Protein AF-A0A367ZSX1-F1 (afdb_monomer)

pLDDT: mean 74.88, std 13.69, range [46.47, 92.81]

Solvent-accessible surface area (backbone atoms only — not comparable to full-atom values): 6037 Å² total; per-residue (Å²): 112,73,67,60,54,55,50,51,52,52,49,53,61,48,57,70,36,46,69,49,28,31,53,50,8,48,51,32,29,52,53,10,50,54,32,51,70,37,94,88,35,57,48,70,57,10,51,50,32,27,53,54,8,48,51,32,28,52,56,16,47,50,55,55,55,54,59,74,64,69,63,80,76,79,75,78,74,78,76,72,79,75,75,76,81,75,80,78,75,80,80,79,80,76,77,77,78,86,83,81,79,135

Radius of gyration: 36.66 Å; Cα contacts (8 Å, |Δi|>4): 70; chains: 1; bounding box: 66×43×114 Å

Mean predicted aligned error: 16.74 Å

Nearest PDB structures (foldseek):
  7a0g-assembly1_FFF  TM=3.561E-01  e=2.805E+00  Serratia marcescens
  5n9j-assembly1_Z  TM=4.324E-01  e=9.461E+00  Schizosaccharomyces pombe

Structure (mmCIF, N/CA/C/O backbone):
data_AF-A0A367ZSX1-F1
#
_entry.id   AF-A0A367ZSX1-F1
#
loop_
_atom_site.group_PDB
_atom_site.id
_atom_site.type_symbol
_atom_site.label_atom_id
_atom_site.label_alt_id
_atom_site.label_comp_id
_atom_site.label_asym_id
_atom_site.label_entity_id
_atom_site.label_seq_id
_atom_site.pdbx_PDB_ins_code
_atom_site.Cartn_x
_atom_site.Cartn_y
_atom_site.Cartn_z
_atom_site.occupancy
_atom_site.B_iso_or_equiv
_atom_site.auth_seq_id
_atom_site.auth_comp_id
_atom_site.auth_asym_id
_atom_site.auth_atom_id
_atom_site.pdbx_PDB_model_num
ATOM 1 N N . MET A 1 1 ? 4.590 -25.511 10.475 1.00 60.47 1 MET A N 1
ATOM 2 C CA . MET A 1 1 ? 5.577 -24.431 10.219 1.00 60.47 1 MET A CA 1
ATOM 3 C C . MET A 1 1 ? 5.832 -24.165 8.728 1.00 60.47 1 MET A C 1
ATOM 5 O O . MET A 1 1 ? 5.898 -23.003 8.356 1.00 60.47 1 MET A O 1
ATOM 9 N N . VAL A 1 2 ? 5.898 -25.183 7.854 1.00 64.38 2 VAL A N 1
ATOM 10 C CA . VAL A 1 2 ? 6.202 -25.020 6.407 1.00 64.38 2 VAL A CA 1
ATOM 11 C C . VAL A 1 2 ? 5.203 -24.129 5.638 1.00 64.38 2 VAL A C 1
ATOM 13 O O . VAL A 1 2 ? 5.606 -23.373 4.760 1.00 64.38 2 VAL A O 1
ATOM 16 N N . 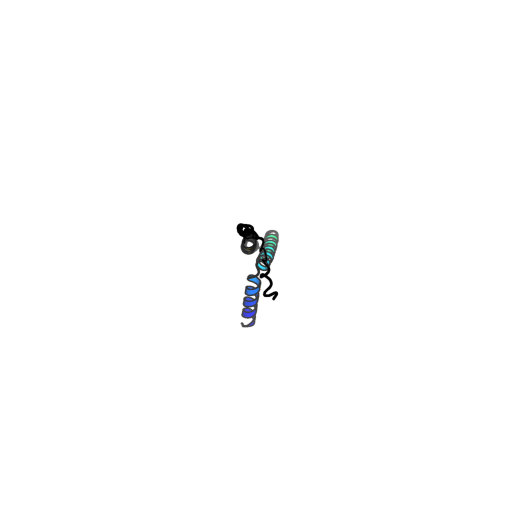HIS A 1 3 ? 3.911 -24.155 5.986 1.00 67.69 3 HIS A N 1
ATOM 17 C CA . HIS A 1 3 ? 2.885 -23.344 5.307 1.00 67.69 3 HIS A CA 1
ATOM 18 C C . HIS A 1 3 ? 2.973 -21.843 5.617 1.00 67.69 3 HIS A C 1
ATOM 20 O O . HIS A 1 3 ? 2.740 -21.025 4.733 1.00 67.69 3 HIS A O 1
ATOM 26 N N . LEU A 1 4 ? 3.359 -21.475 6.844 1.00 76.94 4 LEU A N 1
ATOM 27 C CA . LEU A 1 4 ? 3.547 -20.070 7.213 1.00 76.94 4 LEU A CA 1
ATOM 28 C C . LEU A 1 4 ? 4.725 -19.472 6.435 1.00 76.94 4 LEU A C 1
ATOM 30 O O . LEU A 1 4 ? 4.635 -18.362 5.927 1.00 76.94 4 LEU A O 1
ATOM 34 N N . ASN A 1 5 ? 5.794 -20.254 6.266 1.00 79.75 5 ASN A N 1
ATOM 35 C CA . ASN A 1 5 ? 6.975 -19.828 5.524 1.00 79.75 5 ASN A CA 1
ATOM 36 C C . ASN A 1 5 ? 6.656 -19.570 4.039 1.00 79.75 5 ASN A C 1
ATOM 38 O O . ASN A 1 5 ? 7.052 -18.556 3.477 1.00 79.75 5 ASN A O 1
ATOM 42 N N . GLN A 1 6 ? 5.856 -20.443 3.418 1.00 78.25 6 GLN A N 1
ATOM 43 C CA . GLN A 1 6 ? 5.366 -20.256 2.045 1.00 78.25 6 GLN A CA 1
ATOM 44 C C . GLN A 1 6 ? 4.507 -18.991 1.890 1.00 78.25 6 GLN A C 1
ATOM 46 O O . GLN A 1 6 ? 4.613 -18.294 0.880 1.00 78.25 6 GLN A O 1
ATOM 51 N N . LEU A 1 7 ? 3.670 -18.682 2.886 1.00 81.31 7 LEU A N 1
ATOM 52 C CA . LEU A 1 7 ? 2.833 -17.483 2.880 1.00 81.31 7 LEU A CA 1
ATOM 53 C C . LEU A 1 7 ? 3.679 -16.210 2.988 1.00 81.31 7 LEU A C 1
ATOM 55 O O . LEU A 1 7 ? 3.445 -15.265 2.240 1.00 81.31 7 LEU A O 1
ATOM 59 N N . VAL A 1 8 ? 4.687 -16.210 3.866 1.00 80.19 8 VAL A N 1
ATOM 60 C CA . VAL A 1 8 ? 5.615 -15.082 4.039 1.00 80.19 8 VAL A CA 1
ATOM 61 C C . VAL A 1 8 ? 6.406 -14.828 2.757 1.00 80.19 8 VAL A C 1
ATOM 63 O O . VAL A 1 8 ? 6.469 -13.686 2.316 1.00 80.19 8 VAL A O 1
ATOM 66 N N . ILE A 1 9 ? 6.931 -15.874 2.110 1.00 81.88 9 ILE A N 1
ATOM 67 C CA . ILE A 1 9 ? 7.682 -15.743 0.848 1.00 81.88 9 ILE A CA 1
ATOM 68 C C . ILE A 1 9 ? 6.791 -15.172 -0.263 1.00 81.88 9 ILE A C 1
ATOM 70 O O . ILE A 1 9 ? 7.181 -14.226 -0.946 1.00 81.88 9 ILE A O 1
ATOM 74 N N . LYS A 1 10 ? 5.567 -15.697 -0.424 1.00 81.62 10 LYS A N 1
ATOM 75 C CA . LYS A 1 10 ? 4.610 -15.162 -1.406 1.00 81.62 10 LYS A CA 1
ATOM 76 C C . LYS A 1 10 ? 4.242 -13.714 -1.098 1.00 81.62 10 LYS A C 1
ATOM 78 O O . LYS A 1 10 ? 4.202 -12.894 -2.008 1.00 81.62 10 LYS A O 1
ATOM 83 N N . PHE A 1 11 ? 4.013 -13.388 0.173 1.00 81.62 11 PHE A N 1
ATOM 84 C CA . PHE A 1 11 ? 3.722 -12.024 0.599 1.00 81.62 11 PHE A CA 1
ATOM 85 C C . PHE A 1 11 ? 4.880 -11.074 0.280 1.00 81.62 11 PHE A C 1
ATOM 87 O O . PHE A 1 11 ? 4.638 -9.994 -0.245 1.00 81.62 11 PHE A O 1
ATOM 94 N N . GLN A 1 12 ? 6.126 -11.490 0.513 1.00 81.19 12 GLN A N 1
ATOM 95 C CA . GLN A 1 12 ? 7.319 -10.717 0.157 1.00 81.19 12 GLN A CA 1
ATOM 96 C C . GLN A 1 12 ? 7.405 -10.464 -1.354 1.00 81.19 12 GLN A C 1
ATOM 98 O O . GLN A 1 12 ? 7.719 -9.354 -1.776 1.00 81.19 12 GLN A O 1
ATOM 103 N N . MET A 1 13 ? 7.056 -11.467 -2.163 1.00 81.75 13 MET A N 1
ATOM 104 C CA . MET A 1 13 ? 7.037 -11.354 -3.622 1.00 81.75 13 MET A CA 1
ATOM 105 C C . MET A 1 13 ? 5.985 -10.344 -4.108 1.00 81.75 13 MET A C 1
ATOM 107 O O . MET A 1 13 ? 6.279 -9.516 -4.967 1.00 81.75 13 MET A O 1
ATOM 111 N N . TYR A 1 14 ? 4.778 -10.354 -3.528 1.00 78.75 14 TYR A N 1
ATOM 112 C CA . TYR A 1 14 ? 3.756 -9.337 -3.815 1.00 78.75 14 TYR A CA 1
ATOM 113 C C . TYR A 1 14 ? 4.127 -7.962 -3.260 1.00 78.75 14 TYR A C 1
ATOM 115 O O . TYR A 1 14 ? 3.817 -6.946 -3.883 1.00 78.75 14 TYR A O 1
ATOM 123 N N . TRP A 1 15 ? 4.821 -7.918 -2.120 1.00 78.81 15 TRP A N 1
ATOM 124 C CA . TRP A 1 15 ? 5.289 -6.678 -1.518 1.00 78.81 15 TRP A CA 1
ATOM 125 C C . TRP A 1 15 ? 6.252 -5.928 -2.429 1.00 78.81 15 TRP A C 1
ATOM 127 O O . TRP A 1 15 ? 6.311 -4.711 -2.336 1.00 78.81 15 TRP A O 1
ATOM 137 N N . ASP A 1 16 ? 7.000 -6.594 -3.309 1.00 78.75 16 ASP A N 1
ATOM 138 C CA . ASP A 1 16 ? 7.928 -5.910 -4.218 1.00 78.75 16 ASP A CA 1
ATOM 139 C C . ASP A 1 16 ? 7.235 -5.123 -5.340 1.00 78.75 16 ASP A C 1
ATOM 141 O O . ASP A 1 16 ? 7.826 -4.243 -5.964 1.00 78.75 16 ASP A O 1
ATOM 145 N N . ILE A 1 17 ? 5.945 -5.376 -5.567 1.00 81.31 17 ILE A N 1
ATOM 146 C CA . ILE A 1 17 ? 5.166 -4.671 -6.579 1.00 81.31 17 ILE A CA 1
ATOM 147 C C . ILE A 1 17 ? 4.725 -3.313 -6.005 1.00 81.31 17 ILE A C 1
ATOM 149 O O . ILE A 1 17 ? 3.925 -3.272 -5.064 1.00 81.31 17 ILE A O 1
ATOM 153 N N . PRO A 1 18 ? 5.158 -2.174 -6.580 1.00 76.06 18 PRO A N 1
ATOM 154 C CA . PRO A 1 18 ? 4.841 -0.856 -6.030 1.00 76.06 18 PRO A CA 1
ATOM 155 C C . PRO A 1 18 ? 3.329 -0.585 -5.982 1.00 76.06 18 PRO A C 1
ATOM 157 O O . PRO A 1 18 ? 2.832 -0.032 -5.003 1.00 76.06 18 PRO A O 1
ATOM 160 N N . GLY A 1 19 ? 2.571 -1.058 -6.980 1.00 80.81 19 GLY A N 1
ATOM 161 C CA . GLY A 1 19 ? 1.106 -0.955 -6.992 1.00 80.81 19 GLY A CA 1
ATOM 162 C C . GLY A 1 19 ? 0.422 -1.718 -5.850 1.00 80.81 19 GLY A C 1
ATOM 163 O O . GLY A 1 19 ? -0.577 -1.245 -5.312 1.00 80.81 19 GLY A O 1
ATOM 164 N N . PHE A 1 20 ? 0.986 -2.851 -5.420 1.00 84.81 20 PHE A N 1
ATOM 165 C CA . PHE A 1 20 ? 0.464 -3.610 -4.282 1.00 84.81 20 PHE A CA 1
ATOM 166 C C . PHE A 1 20 ? 0.673 -2.853 -2.965 1.00 84.81 20 PHE A C 1
ATOM 168 O O . PHE A 1 20 ? -0.256 -2.767 -2.163 1.00 84.81 20 PHE A O 1
ATOM 175 N N . ARG A 1 21 ? 1.845 -2.226 -2.768 1.00 84.81 21 ARG A N 1
ATOM 176 C CA . ARG A 1 21 ? 2.123 -1.380 -1.587 1.00 84.81 21 ARG A CA 1
ATOM 177 C C . ARG A 1 21 ? 1.151 -0.206 -1.485 1.00 84.81 21 ARG A C 1
ATOM 179 O O . ARG A 1 21 ? 0.636 0.062 -0.404 1.00 84.81 21 ARG A O 1
ATOM 186 N N . VAL A 1 22 ? 0.866 0.460 -2.607 1.00 86.50 22 VAL A N 1
ATOM 187 C CA . VAL A 1 22 ? -0.098 1.572 -2.651 1.00 86.50 22 VAL A CA 1
ATOM 188 C C . VAL A 1 22 ? -1.514 1.088 -2.342 1.00 86.50 22 VAL A C 1
ATOM 190 O O . VAL A 1 22 ? -2.188 1.692 -1.511 1.00 86.50 22 VAL A O 1
ATOM 193 N N . GLY A 1 23 ? -1.954 -0.015 -2.957 1.00 88.19 23 GLY A N 1
ATOM 194 C CA . GLY A 1 23 ? -3.280 -0.585 -2.706 1.00 88.19 23 GLY A CA 1
ATOM 195 C C . GLY A 1 23 ? -3.469 -1.027 -1.253 1.00 88.19 23 GLY A C 1
ATOM 196 O O . GLY A 1 23 ? -4.486 -0.714 -0.635 1.00 88.19 23 GLY A O 1
ATOM 197 N N . LEU A 1 24 ? -2.462 -1.687 -0.677 1.00 88.75 24 LEU A N 1
ATOM 198 C CA . LEU A 1 24 ? -2.474 -2.084 0.728 1.00 88.75 24 LEU A CA 1
ATOM 199 C C . LEU A 1 24 ? -2.442 -0.871 1.664 1.00 88.75 24 LEU A C 1
ATOM 201 O O . LEU A 1 24 ? -3.187 -0.838 2.641 1.00 88.75 24 LEU A O 1
ATOM 205 N N . GLY A 1 25 ? -1.611 0.128 1.360 1.00 90.12 25 GLY A N 1
ATOM 206 C CA . GLY A 1 25 ? -1.550 1.376 2.115 1.00 90.12 25 GLY A CA 1
ATOM 207 C C . GLY A 1 25 ? -2.902 2.081 2.151 1.00 90.12 25 GLY A C 1
ATOM 208 O O . GLY A 1 25 ? -3.364 2.454 3.226 1.00 90.12 25 GLY A O 1
ATOM 209 N N . LEU A 1 26 ? -3.579 2.176 1.002 1.00 92.69 26 LEU A N 1
ATOM 210 C CA . LEU A 1 26 ? -4.921 2.747 0.904 1.00 92.69 26 LEU A CA 1
ATOM 211 C C . LEU A 1 26 ? -5.939 1.949 1.728 1.00 92.69 26 LEU A C 1
ATOM 213 O O . LEU A 1 26 ? -6.675 2.540 2.512 1.00 92.69 26 LEU A O 1
ATOM 217 N N . ALA A 1 27 ? -5.942 0.618 1.608 1.00 92.25 27 ALA A N 1
ATOM 218 C CA . ALA A 1 27 ? -6.851 -0.242 2.363 1.00 92.25 27 ALA A CA 1
ATOM 219 C C . ALA A 1 27 ? -6.666 -0.084 3.882 1.00 92.25 27 ALA A C 1
ATOM 221 O O . ALA A 1 27 ? -7.644 0.092 4.610 1.00 92.25 27 ALA A O 1
ATOM 222 N N . LEU A 1 28 ? -5.419 -0.089 4.364 1.00 92.81 28 LEU A N 1
ATOM 223 C CA . LEU A 1 28 ? -5.103 0.111 5.781 1.00 92.81 28 LEU A CA 1
ATOM 224 C C . LEU A 1 28 ? -5.509 1.502 6.271 1.00 92.81 28 LEU A C 1
ATOM 226 O O . LEU A 1 28 ? -6.030 1.627 7.377 1.00 92.81 28 LEU A O 1
ATOM 230 N N . LEU A 1 29 ? -5.318 2.529 5.443 1.00 92.81 29 LEU A N 1
ATOM 231 C CA . LEU A 1 29 ? -5.714 3.895 5.764 1.00 92.81 29 LEU A CA 1
ATOM 232 C C . LEU A 1 29 ? -7.240 4.014 5.880 1.00 92.81 29 LEU A C 1
ATOM 234 O O . LEU A 1 29 ? -7.738 4.567 6.858 1.00 92.81 29 LEU A O 1
ATOM 238 N N . THR A 1 30 ? -7.991 3.431 4.941 1.00 92.50 30 THR A N 1
ATOM 239 C CA . THR A 1 30 ? -9.460 3.393 4.989 1.00 92.50 30 THR A CA 1
ATOM 240 C C . THR A 1 30 ? -9.960 2.650 6.225 1.00 92.50 30 THR A C 1
ATOM 242 O O . THR A 1 30 ? -10.815 3.170 6.940 1.00 92.50 30 THR A O 1
ATOM 245 N N . ILE A 1 31 ? -9.410 1.469 6.522 1.00 91.88 31 ILE A N 1
ATOM 246 C CA . ILE A 1 31 ? -9.794 0.688 7.708 1.00 91.88 31 ILE A CA 1
ATOM 247 C C . ILE A 1 31 ? -9.449 1.454 8.988 1.00 91.88 31 ILE A C 1
ATOM 249 O O . ILE A 1 31 ? -10.271 1.509 9.901 1.00 91.88 31 ILE A O 1
ATOM 253 N N . GLY A 1 32 ? -8.266 2.069 9.056 1.00 90.44 32 GLY A N 1
ATOM 254 C CA . GLY A 1 32 ? -7.836 2.881 10.192 1.00 90.44 32 GLY A CA 1
ATOM 255 C C . GLY A 1 32 ? -8.795 4.036 10.466 1.00 90.44 32 GLY A C 1
ATOM 256 O O . GLY A 1 32 ? -9.280 4.166 11.588 1.00 90.44 32 GLY A O 1
ATOM 257 N N . ILE A 1 33 ? -9.157 4.796 9.428 1.00 91.38 33 ILE A N 1
ATOM 258 C CA . ILE A 1 33 ? -10.123 5.900 9.517 1.00 91.38 33 ILE A CA 1
ATOM 259 C C . ILE A 1 33 ? -11.489 5.389 9.980 1.00 91.38 33 ILE A C 1
ATOM 261 O O . ILE A 1 33 ? -12.019 5.893 10.966 1.00 91.38 33 ILE A O 1
ATOM 265 N N . VAL A 1 34 ? -12.037 4.351 9.340 1.00 90.69 34 VAL A N 1
ATOM 266 C CA . VAL A 1 34 ? -13.329 3.760 9.739 1.00 90.69 34 VAL A CA 1
ATOM 267 C C . VAL A 1 34 ? -13.295 3.292 11.197 1.00 90.69 34 VAL A C 1
ATOM 269 O O . VAL A 1 34 ? -14.241 3.528 11.942 1.00 90.69 34 VAL A O 1
ATOM 272 N N . THR A 1 35 ? -12.183 2.699 11.636 1.00 90.06 35 THR A N 1
ATOM 273 C CA . THR A 1 35 ? -11.997 2.252 13.024 1.00 90.06 35 THR A CA 1
ATOM 274 C C . THR A 1 35 ? -11.973 3.420 14.011 1.00 90.06 35 THR A C 1
ATOM 276 O O . THR A 1 35 ? -12.465 3.268 15.124 1.00 90.06 35 THR A O 1
ATOM 279 N N . ILE A 1 36 ? -11.425 4.580 13.631 1.00 88.88 36 ILE A N 1
ATOM 280 C CA . ILE A 1 36 ? -11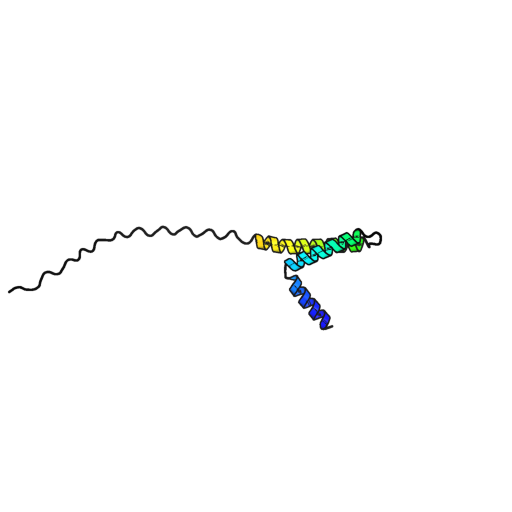.445 5.799 14.459 1.00 88.88 36 ILE A CA 1
ATOM 281 C C . ILE A 1 36 ? -12.863 6.382 14.549 1.00 88.88 36 ILE A C 1
ATOM 283 O O . ILE A 1 36 ? -13.235 6.905 15.596 1.00 88.88 36 ILE A O 1
ATOM 2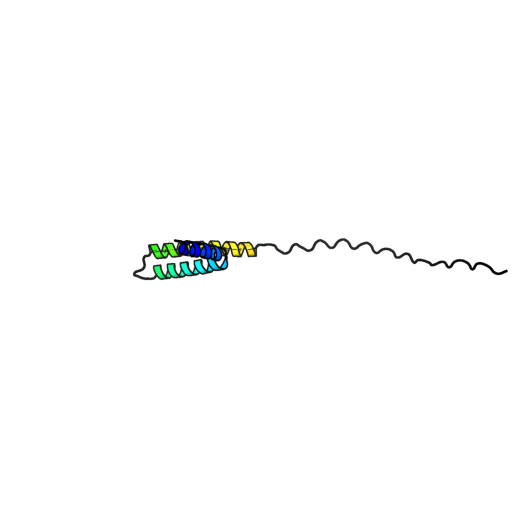87 N N . LEU A 1 37 ? -13.646 6.300 13.467 1.00 87.94 37 LEU A N 1
ATOM 288 C CA . LEU A 1 37 ? -15.010 6.838 13.414 1.00 87.94 37 LEU A CA 1
ATOM 289 C C . LEU A 1 37 ? -16.026 6.004 14.208 1.00 87.94 37 LEU A C 1
ATOM 291 O O . LEU A 1 37 ? -17.087 6.519 14.562 1.00 87.94 37 LEU A O 1
ATOM 295 N N . LEU A 1 38 ? -15.738 4.728 14.473 1.00 87.62 38 LEU A N 1
ATOM 296 C CA . LEU A 1 38 ? -16.632 3.876 15.248 1.00 87.62 38 LEU A CA 1
ATOM 297 C C . LEU A 1 38 ? -16.611 4.290 16.733 1.00 87.62 38 LEU A C 1
ATOM 299 O O . LEU A 1 38 ? -15.533 4.388 17.318 1.00 87.62 38 LEU A O 1
ATOM 303 N N . PRO A 1 39 ? -17.777 4.477 17.379 1.00 70.62 39 PRO A N 1
ATOM 304 C CA . PRO A 1 39 ? -17.860 4.910 18.779 1.00 70.62 39 PRO A CA 1
ATOM 305 C C . PRO A 1 39 ? -17.322 3.867 19.773 1.00 70.62 39 PRO A C 1
ATOM 307 O O . PRO A 1 39 ? -16.867 4.222 20.855 1.00 70.62 39 PRO A O 1
ATOM 310 N N . GLU A 1 40 ? -17.312 2.588 19.389 1.00 79.50 40 GLU A N 1
ATOM 311 C CA . GLU A 1 40 ? -16.668 1.490 20.131 1.00 79.50 40 GLU A CA 1
ATOM 312 C C . GLU A 1 40 ? -15.212 1.248 19.687 1.00 79.50 40 GLU A C 1
ATOM 314 O O . GLU A 1 40 ? -14.531 0.325 20.143 1.00 79.50 40 GLU A O 1
ATOM 319 N N . GLY A 1 41 ? -14.732 2.061 18.747 1.00 66.31 41 GLY A N 1
ATOM 320 C CA . GLY A 1 41 ? -13.450 1.912 18.093 1.00 66.31 41 GLY A CA 1
ATOM 321 C C . GLY A 1 41 ? -12.291 2.116 19.057 1.00 66.31 41 GLY A C 1
ATOM 322 O O . GLY A 1 41 ? -12.164 3.138 19.732 1.00 66.31 41 GLY A O 1
ATOM 323 N N . ARG A 1 42 ? -11.367 1.151 19.071 1.00 84.38 42 ARG A N 1
ATOM 324 C CA . ARG A 1 42 ? -10.056 1.316 19.704 1.00 84.38 42 ARG A CA 1
ATOM 325 C C . ARG A 1 42 ? -9.287 2.399 18.951 1.00 84.38 42 ARG A C 1
ATOM 327 O O . ARG A 1 42 ? -8.567 2.086 18.004 1.00 84.38 42 ARG A O 1
ATOM 334 N N . GLN A 1 43 ? -9.407 3.652 19.390 1.00 83.12 43 GLN A N 1
ATOM 335 C CA . GLN A 1 43 ? -8.743 4.802 18.763 1.00 83.12 43 GLN A CA 1
ATOM 336 C C . GLN A 1 43 ? -7.246 4.551 18.538 1.00 83.12 43 GLN A C 1
ATOM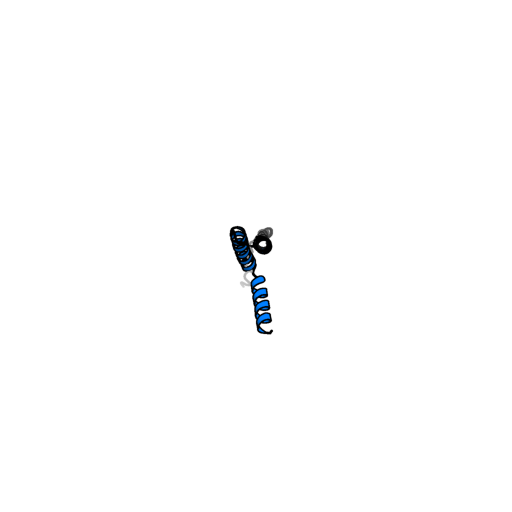 338 O O . GLN A 1 43 ? -6.735 4.829 17.459 1.00 83.12 43 GLN A O 1
ATOM 343 N N . GLY A 1 44 ? -6.559 3.920 19.499 1.00 86.50 44 GLY A N 1
ATOM 344 C CA . GLY A 1 44 ? -5.150 3.544 19.346 1.00 86.50 44 GLY A CA 1
ATOM 345 C C . GLY A 1 44 ? -4.886 2.571 18.188 1.00 86.50 44 GLY A C 1
ATOM 346 O O . GLY A 1 44 ? -3.916 2.746 17.456 1.00 86.50 44 GLY A O 1
ATOM 347 N N . LEU A 1 45 ? -5.764 1.584 17.972 1.00 87.75 45 LEU A N 1
ATOM 348 C CA . LEU A 1 45 ? -5.654 0.647 16.848 1.00 87.75 45 LEU A CA 1
ATOM 349 C C . LEU A 1 45 ? -5.919 1.359 15.517 1.00 87.75 45 LEU A C 1
ATOM 351 O O . LEU A 1 45 ? -5.179 1.165 14.557 1.00 87.75 45 LEU A O 1
ATOM 355 N N . GLY A 1 46 ? -6.944 2.211 15.472 1.00 88.06 46 GLY A N 1
ATOM 356 C CA . GLY A 1 46 ? -7.274 2.991 14.283 1.00 88.06 46 GLY A CA 1
ATOM 357 C C . GLY A 1 46 ? -6.145 3.941 13.877 1.00 88.06 46 GLY A C 1
ATOM 358 O O . GLY A 1 46 ? -5.740 3.955 12.715 1.00 88.06 46 GLY A O 1
ATOM 359 N N . ILE A 1 47 ? -5.556 4.662 14.837 1.00 90.50 47 ILE A N 1
ATOM 360 C CA . ILE A 1 47 ? -4.393 5.532 14.602 1.00 90.50 47 ILE A CA 1
ATOM 361 C C . ILE A 1 47 ? -3.202 4.711 14.098 1.00 90.50 47 ILE A C 1
ATOM 363 O O . ILE A 1 47 ? -2.594 5.081 13.095 1.00 90.50 47 ILE A O 1
ATOM 367 N N . LEU A 1 48 ? -2.900 3.575 14.735 1.00 92.31 48 LEU A N 1
ATOM 368 C CA . LEU A 1 48 ? -1.801 2.703 14.319 1.00 92.31 48 LEU A CA 1
ATOM 369 C C . LEU A 1 48 ? -1.975 2.224 12.870 1.00 92.31 48 LEU A C 1
ATOM 371 O O . LEU A 1 48 ? -1.049 2.347 12.070 1.00 92.31 48 LEU A O 1
ATOM 375 N N . LEU A 1 49 ? -3.166 1.735 12.514 1.00 90.88 49 LEU A N 1
ATOM 376 C CA . LEU A 1 49 ? -3.483 1.301 11.150 1.00 90.88 49 LEU A CA 1
ATOM 377 C C . LEU A 1 49 ? -3.354 2.445 10.142 1.00 90.88 49 LEU A C 1
ATOM 379 O O . LEU A 1 49 ? -2.816 2.247 9.055 1.00 90.88 49 LEU A O 1
ATOM 383 N N . THR A 1 50 ? -3.783 3.647 10.524 1.00 90.81 50 THR A N 1
ATOM 384 C CA . THR A 1 50 ? -3.691 4.839 9.674 1.00 90.81 50 THR A CA 1
ATOM 385 C C . THR A 1 50 ? -2.232 5.233 9.428 1.00 90.81 50 THR A C 1
ATOM 387 O O . THR A 1 50 ? -1.860 5.496 8.286 1.00 90.81 50 THR A O 1
ATOM 390 N N . ILE A 1 51 ? -1.379 5.212 10.461 1.00 92.38 51 ILE A N 1
ATOM 391 C CA . ILE A 1 51 ? 0.060 5.510 10.341 1.00 92.38 51 ILE A CA 1
ATOM 392 C C . ILE A 1 51 ? 0.757 4.469 9.457 1.00 92.38 51 ILE A C 1
ATOM 394 O O . ILE A 1 51 ? 1.494 4.835 8.539 1.00 92.38 51 ILE A O 1
ATOM 398 N N . VAL A 1 52 ? 0.510 3.177 9.699 1.00 91.38 52 VAL A N 1
ATOM 399 C CA . VAL A 1 52 ? 1.101 2.087 8.903 1.00 91.38 52 VAL A CA 1
ATOM 400 C C . VAL A 1 52 ? 0.639 2.168 7.445 1.00 91.38 52 VAL A C 1
ATOM 402 O O . VAL A 1 52 ? 1.458 2.051 6.532 1.00 91.38 52 VAL A O 1
ATOM 405 N N . GLY A 1 53 ? -0.652 2.424 7.219 1.00 90.44 53 GLY A N 1
ATOM 406 C CA . GLY A 1 53 ? -1.215 2.624 5.887 1.00 90.44 53 GLY A CA 1
ATOM 407 C C . GLY A 1 53 ? -0.579 3.807 5.162 1.00 90.44 53 GLY A C 1
ATOM 408 O O . GLY A 1 53 ? -0.156 3.663 4.015 1.00 90.44 53 GLY A O 1
ATOM 409 N N . LEU A 1 54 ? -0.420 4.943 5.848 1.00 90.88 54 LEU A N 1
ATOM 410 C CA . LEU A 1 54 ? 0.210 6.141 5.293 1.00 90.88 54 LEU A CA 1
ATOM 411 C C . LEU A 1 54 ? 1.672 5.887 4.907 1.00 90.88 54 LEU A C 1
ATOM 413 O O . LEU A 1 54 ? 2.096 6.284 3.823 1.00 90.88 54 LEU A O 1
ATOM 417 N N . PHE A 1 55 ? 2.431 5.185 5.752 1.00 88.44 55 PHE A N 1
ATOM 418 C CA . PHE A 1 55 ? 3.819 4.825 5.460 1.00 88.44 55 PHE A CA 1
ATOM 419 C C . PHE A 1 55 ? 3.928 3.933 4.215 1.00 88.44 55 PHE A C 1
ATOM 421 O O . PHE A 1 55 ? 4.738 4.208 3.330 1.00 88.44 55 PHE A O 1
ATOM 428 N N . ALA A 1 56 ? 3.076 2.909 4.100 1.00 86.56 56 ALA A N 1
ATOM 429 C CA . ALA A 1 56 ? 3.031 2.041 2.923 1.00 86.56 56 ALA A CA 1
ATOM 430 C C . ALA A 1 56 ? 2.654 2.811 1.643 1.00 86.56 56 ALA A C 1
ATOM 432 O O . ALA A 1 56 ? 3.237 2.570 0.582 1.00 86.56 56 ALA A O 1
ATOM 433 N N . LEU A 1 57 ? 1.735 3.776 1.752 1.00 87.25 57 LEU A N 1
ATOM 434 C CA . LEU A 1 57 ? 1.321 4.653 0.655 1.00 87.25 57 LEU A CA 1
ATOM 435 C C . LEU A 1 57 ? 2.468 5.551 0.181 1.00 87.25 57 LEU A C 1
ATOM 437 O O . LEU A 1 57 ? 2.752 5.590 -1.013 1.00 87.25 57 LEU A O 1
ATOM 441 N N . LEU A 1 58 ? 3.162 6.223 1.104 1.00 85.31 58 LEU A N 1
ATOM 442 C CA . LEU A 1 58 ? 4.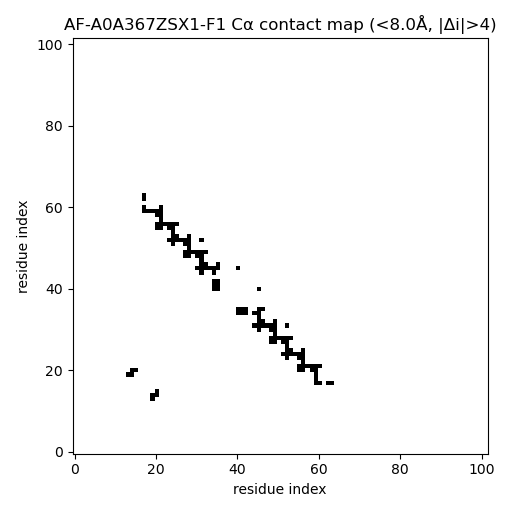307 7.087 0.793 1.00 85.31 58 LEU A CA 1
ATOM 443 C C . LEU A 1 58 ? 5.476 6.294 0.202 1.00 85.31 58 LEU A C 1
ATOM 445 O O . LEU A 1 58 ? 6.094 6.732 -0.770 1.00 85.31 58 LEU A O 1
ATOM 449 N N . HIS A 1 59 ? 5.754 5.111 0.749 1.00 83.50 59 HIS A N 1
ATOM 450 C CA . HIS A 1 59 ? 6.800 4.229 0.244 1.00 83.50 59 HIS A CA 1
ATOM 451 C C . HIS A 1 59 ? 6.464 3.700 -1.159 1.00 83.50 59 HIS A C 1
ATOM 453 O O . HIS A 1 59 ? 7.310 3.718 -2.051 1.00 83.50 59 HIS A O 1
ATOM 459 N N . GLY A 1 60 ? 5.220 3.268 -1.391 1.00 81.25 60 GLY A N 1
ATOM 460 C CA . GLY A 1 60 ? 4.761 2.842 -2.715 1.00 81.25 60 GLY A CA 1
ATOM 461 C C . GLY A 1 60 ? 4.756 3.986 -3.735 1.00 81.25 60 GLY A C 1
ATOM 462 O O . GLY A 1 60 ? 5.231 3.817 -4.857 1.00 81.25 60 GLY A O 1
ATOM 463 N N . ALA A 1 61 ? 4.290 5.172 -3.338 1.00 79.81 61 ALA A N 1
ATOM 464 C CA . ALA A 1 61 ? 4.259 6.357 -4.193 1.00 79.81 61 ALA A CA 1
ATOM 465 C C . ALA A 1 61 ? 5.664 6.864 -4.553 1.00 79.81 61 ALA A C 1
ATOM 467 O O . ALA A 1 61 ? 5.870 7.314 -5.678 1.00 79.81 61 ALA A O 1
ATOM 468 N N . SER A 1 62 ? 6.637 6.763 -3.642 1.00 78.00 62 SER A N 1
ATOM 469 C CA . SER A 1 62 ? 8.017 7.206 -3.895 1.00 78.00 62 SER A CA 1
ATOM 470 C C . SER A 1 62 ? 8.700 6.380 -4.988 1.00 78.00 62 SER A C 1
ATOM 472 O O . SER A 1 62 ? 9.377 6.941 -5.847 1.00 78.00 62 SER A O 1
ATOM 474 N N . GLU A 1 63 ? 8.457 5.069 -5.021 1.00 72.19 63 GLU A N 1
ATOM 475 C CA . GLU A 1 63 ? 8.951 4.174 -6.077 1.00 72.19 63 GLU A CA 1
ATOM 476 C C . GLU A 1 63 ? 8.314 4.500 -7.444 1.00 72.19 63 GLU A C 1
ATOM 478 O O . GLU A 1 63 ? 9.003 4.589 -8.463 1.00 72.19 63 GLU A O 1
ATOM 483 N N . ILE A 1 64 ? 7.002 4.772 -7.473 1.00 68.56 64 ILE A N 1
ATOM 484 C CA . ILE A 1 64 ? 6.274 5.150 -8.701 1.00 68.56 64 ILE A CA 1
ATOM 485 C C . ILE A 1 64 ? 6.730 6.529 -9.211 1.00 68.56 64 ILE A C 1
ATOM 487 O O . ILE A 1 64 ? 6.955 6.724 -10.412 1.00 68.56 64 ILE A O 1
ATOM 491 N N . ALA A 1 65 ? 6.916 7.491 -8.306 1.00 64.06 65 ALA A N 1
ATOM 492 C CA . ALA A 1 65 ? 7.408 8.827 -8.634 1.00 64.06 65 ALA A CA 1
ATOM 493 C C . ALA A 1 65 ? 8.880 8.800 -9.088 1.00 64.06 65 ALA A C 1
ATOM 495 O O . ALA A 1 65 ? 9.261 9.546 -9.994 1.00 64.06 65 ALA A O 1
ATOM 496 N N . GLY A 1 66 ? 9.697 7.912 -8.514 1.00 58.84 66 GLY A N 1
ATOM 497 C CA . GLY A 1 66 ? 11.087 7.677 -8.911 1.00 58.84 66 GLY A CA 1
ATOM 498 C C . GLY A 1 66 ? 11.218 7.076 -10.314 1.00 58.84 66 GLY A C 1
ATOM 499 O O . GLY A 1 66 ? 12.077 7.504 -11.089 1.00 58.84 66 GLY A O 1
ATOM 500 N N . LEU A 1 67 ? 10.324 6.156 -10.687 1.00 54.38 67 LEU A N 1
ATOM 501 C CA . LEU A 1 67 ? 10.236 5.616 -12.050 1.00 54.38 67 LEU A CA 1
ATOM 502 C C . LEU A 1 67 ? 9.805 6.679 -13.071 1.00 54.38 67 LEU A C 1
ATOM 504 O O . LEU A 1 67 ? 10.360 6.733 -14.167 1.00 54.38 67 LEU A O 1
ATOM 508 N N . SER A 1 68 ? 8.902 7.584 -12.688 1.00 51.59 68 SER A N 1
ATOM 509 C 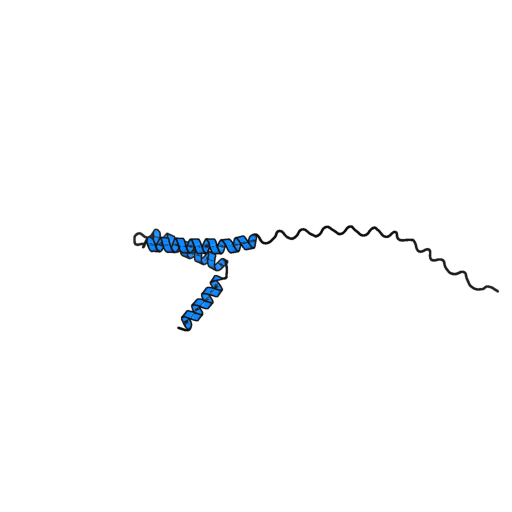CA . SER A 1 68 ? 8.439 8.682 -13.554 1.00 51.59 68 SER A CA 1
ATOM 510 C C . SER A 1 68 ? 9.514 9.748 -13.827 1.00 51.59 68 SER A C 1
ATOM 512 O O . SER A 1 68 ? 9.388 10.525 -14.770 1.00 51.59 68 SER A O 1
ATOM 514 N N . ARG A 1 69 ? 10.600 9.788 -13.036 1.00 51.47 69 ARG A N 1
ATOM 515 C CA . ARG A 1 69 ? 11.754 10.685 -13.249 1.00 51.47 69 ARG A CA 1
ATOM 516 C C . ARG A 1 69 ? 12.887 10.066 -14.073 1.00 51.47 69 ARG A C 1
ATOM 518 O O . ARG A 1 69 ? 13.896 10.737 -14.306 1.00 51.47 69 ARG A O 1
ATOM 525 N N . ARG A 1 70 ? 12.772 8.815 -14.536 1.00 49.91 70 ARG A N 1
ATOM 526 C CA . ARG A 1 70 ? 13.806 8.212 -15.391 1.00 49.91 70 ARG A CA 1
ATOM 527 C C . ARG A 1 70 ? 13.742 8.776 -16.816 1.00 49.91 70 ARG A C 1
ATOM 529 O O . ARG A 1 70 ? 13.092 8.220 -17.688 1.00 49.91 70 ARG A O 1
ATOM 536 N N . ARG A 1 71 ? 14.563 9.816 -17.011 1.00 51.84 71 ARG A N 1
ATOM 537 C CA . ARG A 1 71 ? 15.145 10.320 -18.268 1.00 51.84 71 ARG A CA 1
ATOM 538 C C . ARG A 1 71 ? 14.171 11.038 -19.223 1.00 51.84 71 ARG A C 1
ATOM 540 O O . ARG A 1 71 ? 13.376 10.373 -19.880 1.00 51.84 71 ARG A O 1
ATOM 547 N N . PRO A 1 72 ? 14.315 12.362 -19.449 1.00 59.72 72 PRO A N 1
ATOM 548 C CA . PRO A 1 72 ? 14.010 12.871 -20.780 1.00 59.72 72 PRO A CA 1
ATOM 549 C C . PRO A 1 72 ? 14.844 12.053 -21.786 1.00 59.72 72 PRO A C 1
ATOM 551 O O . PRO A 1 72 ? 15.996 11.717 -21.474 1.00 59.72 72 PRO A O 1
ATOM 554 N N . PRO A 1 73 ? 14.272 11.652 -22.935 1.00 63.06 73 PRO A N 1
ATOM 555 C CA . PRO A 1 73 ? 15.004 10.900 -23.945 1.00 63.06 73 PRO A CA 1
ATOM 556 C C . PRO A 1 73 ? 16.325 11.626 -24.231 1.00 63.06 73 PRO A C 1
ATOM 558 O O . PRO A 1 73 ? 16.321 12.860 -24.299 1.00 63.06 73 PRO A O 1
ATOM 561 N N . PRO A 1 74 ? 17.463 10.908 -24.318 1.00 64.75 74 PRO A N 1
ATOM 562 C CA . PRO A 1 74 ? 18.724 11.550 -24.650 1.00 64.75 74 PRO A CA 1
ATOM 563 C C . PRO A 1 74 ? 18.508 12.348 -25.934 1.00 64.75 74 PRO A C 1
ATOM 565 O O . PRO A 1 74 ? 17.963 11.816 -26.903 1.00 64.75 74 PRO A O 1
ATOM 568 N N . ALA A 1 75 ? 18.862 13.636 -25.904 1.00 67.81 75 ALA A N 1
ATOM 569 C CA . ALA A 1 75 ? 18.773 14.480 -27.082 1.00 67.81 75 ALA A CA 1
ATOM 570 C C . ALA A 1 75 ? 19.474 13.756 -28.245 1.00 67.81 75 ALA A C 1
ATOM 572 O O . ALA A 1 75 ? 20.540 13.165 -28.019 1.00 67.81 75 ALA A O 1
ATOM 573 N N . PRO A 1 76 ? 18.877 13.736 -29.452 1.00 69.62 76 PRO A N 1
ATOM 574 C CA . PRO A 1 76 ? 19.506 13.101 -30.597 1.00 69.62 76 PRO A CA 1
ATOM 575 C C . PRO A 1 76 ? 20.929 13.656 -30.745 1.00 69.62 76 PRO A C 1
ATOM 577 O O . PRO A 1 76 ? 21.120 14.866 -30.573 1.00 69.62 76 PRO A O 1
ATOM 580 N N . PRO A 1 77 ? 21.936 12.797 -30.998 1.00 71.50 77 PRO A N 1
ATOM 581 C CA . PRO A 1 77 ? 23.296 13.266 -31.201 1.00 71.50 77 PRO A CA 1
ATOM 582 C C . PRO A 1 77 ? 23.283 14.340 -32.298 1.00 71.50 77 PRO A C 1
ATOM 584 O O . PRO A 1 77 ? 22.514 14.200 -33.256 1.00 71.50 77 PRO A O 1
ATOM 587 N N . PRO A 1 78 ? 24.089 15.413 -32.167 1.00 69.19 78 PRO A N 1
ATOM 588 C CA . PRO A 1 78 ? 24.198 16.429 -33.202 1.00 69.19 78 PRO A CA 1
ATOM 589 C C . PRO A 1 78 ? 24.409 15.729 -34.539 1.00 69.19 78 PRO A C 1
ATOM 591 O O . PRO A 1 78 ? 25.291 14.873 -34.640 1.00 69.19 78 PRO A O 1
ATOM 594 N N . ALA A 1 79 ? 23.567 16.037 -35.529 1.00 64.81 79 ALA A N 1
ATOM 595 C CA . ALA A 1 79 ? 23.743 15.514 -36.873 1.00 64.81 79 ALA A CA 1
ATOM 596 C C . ALA A 1 79 ? 25.196 15.780 -37.271 1.00 64.81 79 ALA A C 1
ATOM 598 O O . ALA A 1 79 ? 25.635 16.934 -37.273 1.00 64.81 79 ALA A O 1
ATOM 599 N N . ALA A 1 80 ? 25.955 14.707 -37.510 1.00 70.38 80 ALA A N 1
ATOM 600 C CA . ALA A 1 80 ? 27.327 14.828 -37.962 1.00 70.38 80 ALA A CA 1
ATOM 601 C C . ALA A 1 80 ? 27.335 15.782 -39.168 1.00 70.38 80 ALA A C 1
ATOM 603 O O . ALA A 1 80 ? 26.433 15.675 -40.010 1.00 70.38 80 ALA A O 1
ATOM 604 N N . PRO A 1 81 ? 28.280 16.737 -39.238 1.00 61.88 81 PRO A N 1
ATOM 605 C CA . PRO A 1 81 ? 28.357 17.650 -40.367 1.00 61.88 81 PRO A CA 1
ATOM 606 C C . PRO A 1 81 ? 28.341 16.821 -41.648 1.00 61.88 81 PRO A C 1
ATOM 608 O O . PRO A 1 81 ? 29.133 15.888 -41.798 1.00 61.88 81 PRO A O 1
ATOM 611 N N . ALA A 1 82 ? 27.369 17.115 -42.517 1.00 56.78 82 ALA A N 1
ATOM 612 C CA . ALA A 1 82 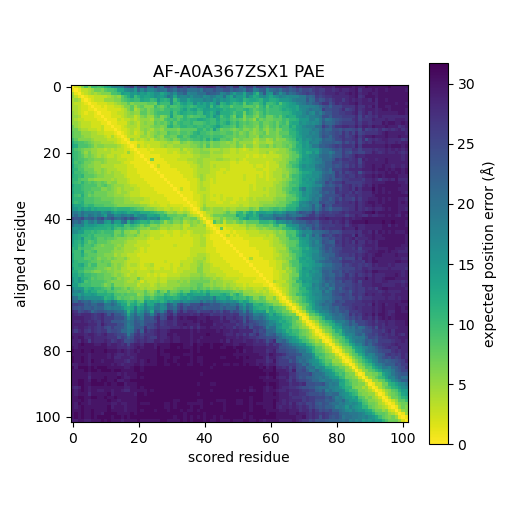? 27.203 16.409 -43.774 1.00 56.78 82 ALA A CA 1
ATOM 613 C C . ALA A 1 82 ? 28.560 16.381 -44.493 1.00 56.78 82 ALA A C 1
ATOM 615 O O . ALA A 1 82 ? 29.209 17.432 -44.572 1.00 56.78 82 ALA A O 1
ATOM 616 N N . PRO A 1 83 ? 29.020 15.214 -44.980 1.00 64.75 83 PRO A N 1
ATOM 617 C CA . PRO A 1 83 ? 30.276 15.151 -45.704 1.00 64.75 83 PRO A CA 1
ATOM 618 C C . PRO A 1 83 ? 30.219 16.168 -46.853 1.00 64.75 83 PRO A C 1
ATOM 620 O O . PRO A 1 83 ? 29.184 16.263 -47.527 1.00 64.75 83 PRO A O 1
ATOM 623 N N . PRO A 1 84 ? 31.280 16.972 -47.054 1.00 62.47 84 PRO A N 1
ATOM 624 C CA . PRO A 1 84 ? 31.308 17.950 -48.128 1.00 62.47 84 PRO A CA 1
ATOM 625 C C . PRO A 1 84 ? 30.998 17.230 -49.438 1.00 62.47 84 PRO A C 1
ATOM 627 O O . PRO A 1 84 ? 31.549 16.160 -49.703 1.00 62.47 84 PRO A O 1
ATOM 630 N N . LYS A 1 85 ? 30.074 17.793 -50.231 1.00 57.81 85 LYS A N 1
ATOM 631 C CA . LYS A 1 85 ? 29.743 17.282 -51.565 1.00 57.81 85 LYS A CA 1
ATOM 632 C C . LYS A 1 85 ? 31.054 17.062 -52.314 1.00 57.81 85 LYS A C 1
ATOM 634 O O . LYS A 1 85 ? 31.750 18.019 -52.640 1.00 57.81 85 LYS A O 1
ATOM 639 N N . SER A 1 86 ? 31.390 15.796 -52.543 1.00 57.47 86 SER A N 1
ATOM 640 C CA . SER A 1 86 ? 32.487 15.409 -53.415 1.00 57.47 86 SER A CA 1
ATOM 641 C C . SER A 1 86 ? 32.236 16.071 -54.767 1.00 57.47 86 SER A C 1
ATOM 643 O O . SER A 1 86 ? 31.192 15.858 -55.388 1.00 57.47 86 SER A O 1
ATOM 645 N N . HIS A 1 87 ? 33.159 16.934 -55.188 1.00 59.59 87 HIS A N 1
ATOM 646 C CA . HIS A 1 87 ? 33.199 17.417 -56.557 1.00 59.59 87 HIS A CA 1
ATOM 647 C C . HIS A 1 87 ? 33.375 16.192 -57.454 1.00 59.59 87 HIS A C 1
ATOM 649 O O . HIS A 1 87 ? 34.439 15.577 -57.486 1.00 59.59 87 HIS A O 1
ATOM 655 N N . SER A 1 88 ? 32.295 15.803 -58.129 1.00 55.34 88 SER A N 1
ATOM 656 C CA . SER A 1 88 ? 32.325 14.767 -59.149 1.00 55.34 88 SER A CA 1
ATOM 657 C C . SER A 1 88 ? 33.143 15.314 -60.313 1.00 55.34 88 SER A C 1
ATOM 659 O O . SER A 1 88 ? 32.676 16.156 -61.079 1.00 55.34 88 SER A O 1
ATOM 661 N N . PHE A 1 89 ? 34.408 14.907 -60.391 1.00 58.38 89 PHE A N 1
ATOM 662 C CA . PHE A 1 89 ? 35.219 15.154 -61.570 1.00 58.38 89 PHE A CA 1
ATOM 663 C C . PHE A 1 89 ? 34.632 14.316 -62.702 1.00 58.38 89 PHE A C 1
ATOM 665 O O . PHE A 1 89 ? 34.554 13.091 -62.616 1.00 58.38 89 PHE A O 1
ATOM 672 N N . MET A 1 90 ? 34.171 15.008 -63.741 1.00 54.97 90 MET A N 1
ATOM 673 C CA . MET A 1 90 ? 33.709 14.426 -64.992 1.00 54.97 90 MET A CA 1
ATOM 674 C C . MET A 1 90 ? 34.861 13.584 -65.555 1.00 54.97 90 MET A C 1
ATOM 676 O O . MET A 1 90 ? 35.862 14.127 -66.019 1.00 54.97 90 MET A O 1
ATOM 680 N N . HIS A 1 91 ? 34.766 12.257 -65.442 1.00 57.09 91 HIS A N 1
ATOM 681 C CA . HIS A 1 91 ? 35.714 11.349 -66.077 1.00 57.09 91 HIS A CA 1
ATOM 682 C C . HIS A 1 91 ? 35.532 11.487 -6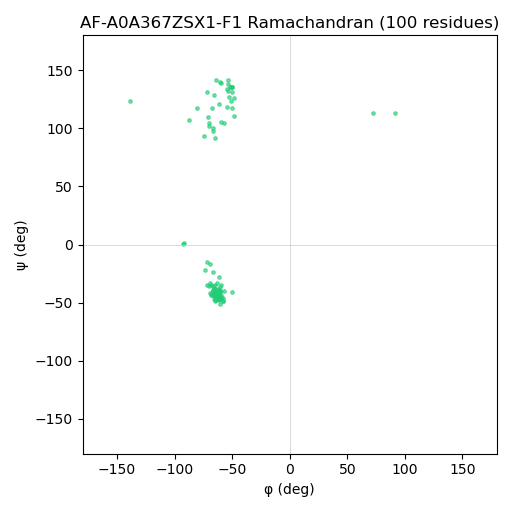7.589 1.00 57.09 91 HIS A C 1
ATOM 684 O O . HIS A 1 91 ? 34.618 10.906 -68.170 1.00 57.09 91 HIS A O 1
ATOM 690 N N . ILE A 1 92 ? 36.384 12.293 -68.223 1.00 61.75 92 ILE A N 1
ATOM 691 C CA . ILE A 1 92 ? 36.512 12.300 -69.676 1.00 61.75 92 ILE A CA 1
ATOM 692 C C . ILE A 1 92 ? 37.171 10.972 -70.031 1.00 61.75 92 ILE A C 1
ATOM 694 O O . ILE A 1 92 ? 38.366 10.768 -69.815 1.00 61.75 92 ILE A O 1
ATOM 698 N N . GLN A 1 93 ? 36.351 10.039 -70.498 1.00 60.00 93 GLN A N 1
ATOM 699 C CA . GLN A 1 93 ? 36.807 8.792 -71.082 1.00 60.00 93 GLN A CA 1
ATOM 700 C C . GLN A 1 93 ? 37.450 9.161 -72.425 1.00 60.00 93 GLN A C 1
ATOM 702 O O . GLN A 1 93 ? 36.765 9.569 -73.358 1.00 60.00 93 GLN A O 1
ATOM 707 N N . VAL A 1 94 ? 38.782 9.147 -72.475 1.00 62.78 94 VAL A N 1
ATOM 708 C CA . VAL A 1 94 ? 39.541 9.331 -73.714 1.00 62.78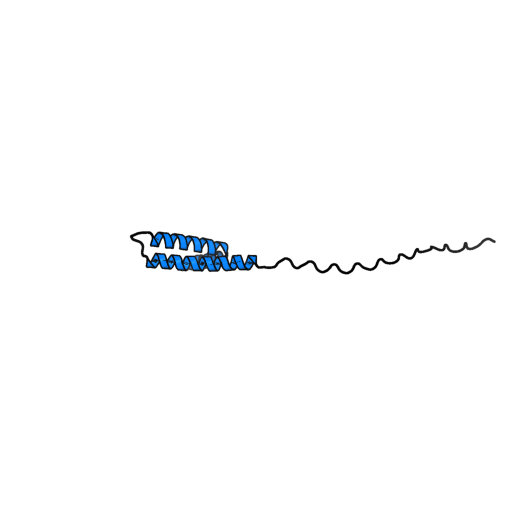 94 VAL A CA 1
ATOM 709 C C . VAL A 1 94 ? 39.690 7.948 -74.331 1.00 62.78 94 VAL A C 1
ATOM 711 O O . VAL A 1 94 ? 40.415 7.111 -73.793 1.00 62.78 94 VAL A O 1
ATOM 714 N N . ASP A 1 95 ? 38.963 7.695 -75.417 1.00 61.19 95 ASP A N 1
ATOM 715 C CA . ASP A 1 95 ? 39.100 6.458 -76.181 1.00 61.19 95 ASP A CA 1
ATOM 716 C C . ASP A 1 95 ? 40.540 6.312 -76.708 1.00 61.19 95 ASP A C 1
ATOM 718 O O . ASP A 1 95 ? 41.145 7.299 -77.148 1.00 61.19 95 ASP A O 1
ATOM 722 N N . PRO A 1 96 ? 41.127 5.102 -76.667 1.00 70.25 96 PRO A N 1
ATOM 723 C CA . PRO A 1 96 ? 42.461 4.876 -77.201 1.00 70.25 96 PRO A CA 1
ATOM 724 C C . PRO A 1 96 ? 42.483 5.118 -78.722 1.00 70.25 96 PRO A C 1
ATOM 726 O O . PRO A 1 96 ? 41.534 4.749 -79.419 1.00 70.25 96 PRO A O 1
ATOM 729 N N . PRO A 1 97 ? 43.565 5.711 -79.265 1.00 68.19 97 PRO A N 1
ATOM 730 C CA . PRO A 1 97 ? 43.679 5.946 -80.698 1.00 68.19 97 PRO A CA 1
ATOM 731 C C . PRO A 1 97 ? 43.640 4.611 -81.462 1.00 68.19 97 PRO A C 1
ATOM 733 O O . PRO A 1 97 ? 44.241 3.632 -81.004 1.00 68.19 97 PRO A O 1
ATOM 736 N N . PRO A 1 98 ? 42.953 4.541 -82.619 1.00 63.81 98 PRO A N 1
ATOM 737 C CA . PRO A 1 98 ? 42.845 3.308 -83.382 1.00 63.81 98 PRO A CA 1
ATOM 738 C C . PRO A 1 98 ? 44.234 2.841 -83.819 1.00 63.81 98 PRO A C 1
ATOM 740 O O . PRO A 1 98 ? 44.966 3.539 -84.522 1.00 63.81 98 PRO A O 1
ATOM 743 N N . ALA A 1 99 ? 44.592 1.636 -83.387 1.00 55.12 99 ALA A N 1
ATOM 744 C CA . ALA A 1 99 ? 45.781 0.954 -83.851 1.00 55.12 99 ALA A CA 1
ATOM 745 C C . ALA A 1 99 ? 45.570 0.503 -85.304 1.00 55.12 99 ALA A C 1
ATOM 747 O O . ALA A 1 99 ? 44.823 -0.435 -85.567 1.00 55.12 99 ALA A O 1
ATOM 748 N N . GLY A 1 100 ? 46.284 1.142 -86.229 1.00 47.84 100 GLY A N 1
ATOM 749 C CA . GLY A 1 100 ? 46.658 0.538 -87.506 1.00 47.84 100 GLY A CA 1
ATOM 750 C C . GLY A 1 100 ? 45.700 0.760 -88.678 1.00 47.84 100 GLY A C 1
ATOM 751 O O . GLY A 1 100 ? 44.627 0.173 -88.768 1.00 47.84 100 GLY A O 1
ATOM 752 N N . GLY A 1 101 ? 46.190 1.510 -89.663 1.00 47.19 101 GLY A N 1
ATOM 753 C CA . GLY A 1 101 ? 45.766 1.445 -91.057 1.00 47.19 101 GLY A CA 1
ATOM 754 C C . GLY A 1 101 ? 47.020 1.542 -91.923 1.00 47.19 101 GLY A C 1
ATOM 755 O O . GLY A 1 101 ? 47.813 2.450 -91.714 1.00 47.19 101 GLY A O 1
ATOM 756 N N . LYS A 1 102 ? 47.211 0.533 -92.775 1.00 46.47 102 LYS A N 1
ATOM 757 C CA . LYS A 1 102 ? 48.379 0.239 -93.623 1.00 46.47 102 LYS A CA 1
ATOM 758 C C . LYS A 1 102 ? 48.899 1.404 -94.461 1.00 46.47 102 LYS A C 1
ATOM 760 O O . LYS A 1 102 ? 48.061 2.191 -94.947 1.00 46.47 102 LYS A O 1
#

Foldseek 3Di:
DVVVVVVVVVVVVLLVQLVSLQVQLVVLLVVLVVLCVDPPHPVVSSVVSNVSSVVSNVVSVVVVVVVVPPDDPPDPPPDDPDPPPPPPDDPPPDDDDDPDDD

Sequence (102 aa):
MVHLNQLVIKFQMYWDIPGFRVGLGLALLTIGIVTILLPEGRQGLGILLTIVGLFALLHGASEIAGLSRRRPPPAPPPAAPAPPKSHSFMHIQVDPPPAGGK

Organism: NCBI:txid2268124

Secondary structure (DSSP, 8-state):
-HHHHHHHHHHHHHHTSHHHHHHHHHHHHHHHHHHHHSTT--HHHHHHHHHHHHHHHHHHHHHHHHHHTS-PPPPPPPPPPPPP----------PPPP----